Protein AF-A0A7S2GZE9-F1 (afdb_monomer_lite)

Radius of gyration: 19.14 Å; chains: 1; bounding box: 44×46×43 Å

Foldseek 3Di:
DPPVPDDDDDDDDDDVPDDDDDDPPDDDDDDDDPDPPDDDDDDDDDDDDQQDADADDPPDPPDPPPCCCPPFVGDGRHGPDGPVRHDPDDDDPPPPPDD

Sequence (99 aa):
MLDNGEATGVAIAVEPGDALAFDARIIHGSPGNTDTQKTHRRVALRFGGDDAVYFERPGETAIPTPDVAHLHGRTHGQSITCDMFPQVWPRDDVTVAAS

Secondary structure (DSSP, 8-state):
--TTS----------TT------TTS---------SS------------TT-B----TT--SS--TTHHHHS---TTSBS-BTTB--SSPPP-------

Organism: NCBI:txid3111310

pLDDT: mean 80.49, std 15.22, range [44.12, 96.62]

Structure (mmCIF, N/CA/C/O backbone):
data_AF-A0A7S2GZE9-F1
#
_entry.id   AF-A0A7S2GZE9-F1
#
loop_
_atom_site.group_PDB
_atom_site.id
_atom_site.type_symbol
_atom_site.label_atom_id
_atom_site.label_alt_id
_atom_site.label_comp_id
_atom_site.label_asym_id
_atom_site.label_entity_id
_atom_site.label_seq_id
_atom_site.pdbx_PDB_ins_code
_atom_site.Cartn_x
_atom_site.Cartn_y
_atom_site.Cartn_z
_atom_site.occupancy
_atom_site.B_iso_or_equiv
_atom_site.auth_seq_id
_atom_site.auth_comp_id
_atom_site.auth_asym_id
_atom_site.auth_atom_id
_atom_site.pdbx_PDB_model_num
ATOM 1 N N . MET A 1 1 ? 15.630 -9.074 10.252 1.00 54.50 1 MET A N 1
ATOM 2 C CA . MET A 1 1 ? 16.860 -8.281 10.039 1.00 54.50 1 MET A CA 1
ATOM 3 C C . MET A 1 1 ? 17.662 -9.052 9.007 1.00 54.50 1 MET A C 1
ATOM 5 O O . MET A 1 1 ? 17.626 -10.268 9.095 1.00 54.50 1 MET A O 1
ATOM 9 N N . LEU A 1 2 ? 18.249 -8.414 7.992 1.00 70.00 2 LEU A N 1
ATOM 10 C CA . LEU A 1 2 ? 19.072 -9.151 7.023 1.00 70.00 2 LEU A CA 1
ATOM 11 C C . LEU A 1 2 ? 20.300 -9.686 7.766 1.00 70.00 2 LEU A C 1
ATOM 13 O O . LEU A 1 2 ? 20.982 -8.893 8.415 1.00 70.00 2 LEU A O 1
ATOM 17 N N . ASP A 1 3 ? 20.559 -10.990 7.691 1.00 69.25 3 ASP A N 1
ATOM 18 C CA . ASP A 1 3 ? 21.561 -11.677 8.525 1.00 69.25 3 ASP A CA 1
ATOM 19 C C . ASP A 1 3 ? 22.996 -11.149 8.315 1.00 69.25 3 ASP A C 1
ATOM 21 O O . ASP A 1 3 ? 23.857 -11.308 9.177 1.00 69.25 3 ASP A O 1
ATOM 25 N N . ASN A 1 4 ? 23.240 -10.453 7.200 1.00 78.88 4 ASN A N 1
ATOM 26 C CA . ASN A 1 4 ? 24.503 -9.801 6.845 1.00 78.88 4 ASN A CA 1
ATOM 27 C C . ASN A 1 4 ? 24.331 -8.380 6.256 1.00 78.88 4 ASN A C 1
ATOM 29 O O . ASN A 1 4 ? 25.293 -7.804 5.758 1.00 78.88 4 ASN A O 1
ATOM 33 N N . GLY A 1 5 ? 23.120 -7.809 6.284 1.00 81.75 5 GLY A N 1
ATOM 34 C CA . GLY A 1 5 ? 22.831 -6.511 5.658 1.00 81.75 5 GLY A CA 1
ATOM 35 C C . GLY A 1 5 ? 22.762 -6.517 4.123 1.00 81.75 5 GLY A C 1
ATOM 36 O O . GLY A 1 5 ? 22.568 -5.456 3.533 1.00 81.75 5 GLY A O 1
ATOM 37 N N . GLU A 1 6 ? 22.883 -7.675 3.470 1.00 83.69 6 GLU A N 1
ATOM 38 C CA . GLU A 1 6 ? 22.807 -7.799 2.014 1.00 83.69 6 GLU A CA 1
ATOM 39 C C . GLU A 1 6 ? 21.411 -8.242 1.566 1.00 83.69 6 GLU A C 1
ATOM 41 O O . GLU A 1 6 ? 20.737 -9.036 2.223 1.00 83.69 6 GLU A O 1
ATOM 46 N N . ALA A 1 7 ? 20.967 -7.725 0.420 1.00 84.69 7 ALA A N 1
ATOM 47 C CA . ALA A 1 7 ? 19.721 -8.128 -0.216 1.00 84.69 7 ALA A CA 1
ATOM 48 C C . ALA A 1 7 ? 19.891 -8.174 -1.735 1.00 84.69 7 ALA A C 1
ATOM 50 O O . ALA A 1 7 ? 20.547 -7.318 -2.331 1.00 84.69 7 ALA A O 1
ATOM 51 N N . THR A 1 8 ? 19.250 -9.150 -2.375 1.00 88.06 8 THR A N 1
ATOM 52 C CA . THR A 1 8 ? 19.115 -9.189 -3.832 1.00 88.06 8 THR A CA 1
ATOM 53 C C . THR A 1 8 ? 17.805 -8.522 -4.229 1.00 88.06 8 THR A C 1
ATOM 55 O O . THR A 1 8 ? 16.728 -8.956 -3.824 1.00 88.06 8 THR A O 1
ATOM 58 N N . GLY A 1 9 ? 17.898 -7.458 -5.024 1.00 88.81 9 GLY A N 1
ATOM 59 C CA . GLY A 1 9 ? 16.736 -6.829 -5.644 1.00 88.81 9 GLY A CA 1
ATOM 60 C C . GLY A 1 9 ? 16.312 -7.560 -6.916 1.00 88.81 9 GLY A C 1
ATOM 61 O O . GLY A 1 9 ? 17.144 -8.119 -7.629 1.00 88.81 9 GLY A O 1
ATOM 62 N N . VAL A 1 10 ? 15.019 -7.509 -7.227 1.00 92.00 10 VAL A N 1
ATOM 63 C CA . VAL A 1 10 ? 14.461 -7.986 -8.498 1.00 92.00 10 VAL A CA 1
ATOM 64 C C . VAL A 1 10 ? 13.769 -6.816 -9.190 1.00 92.00 10 VAL A C 1
ATOM 66 O O . VAL A 1 10 ? 13.066 -6.040 -8.544 1.00 92.00 10 VAL A O 1
ATOM 69 N N . ALA A 1 11 ? 13.967 -6.690 -10.503 1.00 92.31 11 ALA A N 1
ATOM 70 C CA . ALA A 1 11 ? 13.244 -5.745 -11.344 1.00 92.31 11 ALA A CA 1
ATOM 71 C C . ALA A 1 11 ? 12.219 -6.505 -12.190 1.00 92.31 11 ALA A C 1
ATOM 73 O O . ALA A 1 11 ? 12.571 -7.456 -12.885 1.00 92.31 11 ALA A O 1
ATOM 74 N N . ILE A 1 12 ? 10.959 -6.080 -12.120 1.00 92.81 12 ILE A N 1
ATOM 75 C CA . ILE A 1 12 ? 9.845 -6.726 -12.817 1.00 92.81 12 ILE A CA 1
ATOM 76 C C . ILE A 1 12 ? 9.345 -5.765 -13.895 1.00 92.81 12 ILE A C 1
ATOM 78 O O . ILE A 1 12 ? 8.908 -4.655 -13.586 1.00 92.81 12 ILE A O 1
ATOM 82 N N . ALA A 1 13 ? 9.450 -6.181 -15.158 1.00 92.75 13 ALA A N 1
ATOM 83 C CA . ALA A 1 13 ? 8.826 -5.478 -16.273 1.00 92.75 13 ALA A CA 1
ATOM 84 C C . ALA A 1 13 ? 7.318 -5.760 -16.273 1.00 92.75 13 ALA A C 1
ATOM 86 O O . ALA A 1 13 ? 6.903 -6.877 -15.972 1.00 92.75 13 ALA A O 1
ATOM 87 N N . VAL A 1 14 ? 6.522 -4.739 -16.585 1.00 92.44 14 VAL A N 1
ATOM 88 C CA . VAL A 1 14 ? 5.056 -4.794 -16.575 1.00 92.44 14 VAL A CA 1
ATOM 89 C C . VAL A 1 14 ? 4.507 -4.099 -17.814 1.00 92.44 14 VAL A C 1
ATOM 91 O O . VAL A 1 14 ? 5.044 -3.069 -18.232 1.00 92.44 14 VAL A O 1
ATOM 94 N N . GLU A 1 15 ? 3.423 -4.634 -18.358 1.00 93.50 15 GLU A N 1
ATOM 95 C CA . GLU A 1 15 ? 2.659 -4.056 -19.462 1.00 93.50 15 GLU A CA 1
ATOM 96 C C . GLU A 1 15 ? 1.360 -3.399 -18.951 1.00 93.50 15 GLU A C 1
ATOM 98 O O . GLU A 1 15 ? 0.935 -3.634 -17.814 1.00 93.50 15 GLU A O 1
ATOM 103 N N . PRO A 1 16 ? 0.692 -2.544 -19.750 1.00 93.69 16 PRO A N 1
ATOM 104 C CA . PRO A 1 16 ? -0.604 -1.991 -19.374 1.00 93.69 16 PRO A CA 1
ATOM 105 C C . PRO A 1 16 ? -1.627 -3.093 -19.053 1.00 93.69 16 PRO A C 1
ATOM 107 O O . PRO A 1 16 ? -2.012 -3.865 -19.926 1.00 93.69 16 PRO A O 1
ATOM 110 N N . GLY A 1 17 ? -2.091 -3.124 -17.802 1.00 94.56 17 GLY A N 1
ATOM 111 C CA . GLY A 1 17 ? -3.020 -4.137 -17.287 1.00 94.56 17 GLY A CA 1
ATOM 112 C C . GLY A 1 17 ? -2.404 -5.046 -16.223 1.00 94.56 17 GLY A C 1
ATOM 113 O O . GLY A 1 17 ? -3.143 -5.577 -15.396 1.00 94.56 17 GLY A O 1
ATOM 114 N N . ASP A 1 18 ? -1.076 -5.155 -16.179 1.00 96.62 18 ASP A N 1
ATOM 115 C CA . ASP A 1 18 ? -0.380 -5.897 -15.130 1.00 96.62 18 ASP A CA 1
ATOM 116 C C . ASP A 1 18 ? -0.439 -5.156 -13.788 1.00 96.62 18 ASP A C 1
ATOM 118 O O . ASP A 1 18 ? -0.445 -3.921 -13.717 1.00 96.62 18 ASP A O 1
ATOM 122 N N . ALA A 1 19 ? -0.427 -5.925 -12.699 1.00 95.75 19 ALA A N 1
ATOM 123 C CA . ALA A 1 19 ? -0.406 -5.405 -11.340 1.00 95.75 19 ALA A CA 1
ATOM 124 C C . ALA A 1 19 ? 0.684 -6.083 -10.508 1.00 95.75 19 ALA A C 1
ATOM 126 O O . ALA A 1 19 ? 0.905 -7.290 -10.595 1.00 95.75 19 ALA A O 1
ATOM 127 N N . LEU A 1 20 ? 1.330 -5.294 -9.650 1.00 95.31 20 LEU A N 1
ATOM 128 C CA . LEU A 1 20 ? 2.230 -5.789 -8.615 1.00 95.31 20 LEU A CA 1
ATOM 129 C C . LEU A 1 20 ? 1.539 -5.632 -7.260 1.00 95.31 20 LEU A C 1
ATOM 131 O O . LEU A 1 20 ? 1.183 -4.519 -6.875 1.00 95.31 20 LEU A O 1
ATOM 135 N N . ALA A 1 21 ? 1.377 -6.739 -6.539 1.00 95.69 21 ALA A N 1
ATOM 136 C CA . ALA A 1 21 ? 0.902 -6.757 -5.161 1.00 95.69 21 ALA A CA 1
ATOM 137 C C . ALA A 1 21 ? 2.059 -7.158 -4.243 1.00 95.69 21 ALA A C 1
ATOM 139 O O . ALA A 1 21 ? 2.727 -8.163 -4.480 1.00 95.69 21 ALA A O 1
ATOM 140 N N . PHE A 1 22 ? 2.316 -6.358 -3.213 1.00 94.75 22 PHE A N 1
ATOM 141 C CA . PHE A 1 22 ? 3.430 -6.574 -2.298 1.00 94.75 22 PHE A CA 1
ATOM 142 C C . PHE A 1 22 ? 3.076 -6.111 -0.881 1.00 94.75 22 PHE A C 1
ATOM 144 O O . PHE A 1 22 ? 2.255 -5.215 -0.689 1.00 94.75 22 PHE A O 1
ATOM 151 N N . ASP A 1 23 ? 3.695 -6.743 0.117 1.00 95.06 23 ASP A N 1
ATOM 152 C CA . ASP A 1 23 ? 3.554 -6.389 1.531 1.00 95.06 23 ASP A CA 1
ATOM 153 C C . ASP A 1 23 ? 4.177 -5.011 1.816 1.00 95.06 23 ASP A C 1
ATOM 155 O O . ASP A 1 23 ? 5.251 -4.689 1.305 1.00 95.06 23 ASP A O 1
ATOM 159 N N . ALA A 1 24 ? 3.538 -4.206 2.670 1.00 91.56 24 ALA A N 1
ATOM 160 C CA . ALA A 1 24 ? 3.983 -2.848 2.996 1.00 91.56 24 ALA A CA 1
ATOM 161 C C . ALA A 1 24 ? 5.401 -2.774 3.605 1.00 91.56 24 ALA A C 1
ATOM 163 O O . ALA A 1 24 ? 6.012 -1.706 3.609 1.00 91.56 24 ALA A O 1
ATOM 164 N N . ARG A 1 25 ? 5.934 -3.893 4.112 1.00 92.00 25 ARG A N 1
ATOM 165 C CA . ARG A 1 25 ? 7.289 -4.008 4.673 1.00 92.00 25 ARG A CA 1
ATOM 166 C C . ARG A 1 25 ? 8.365 -4.264 3.614 1.00 92.00 25 ARG A C 1
ATOM 168 O O . ARG A 1 25 ? 9.549 -4.239 3.945 1.00 92.00 25 ARG A O 1
ATOM 175 N N . ILE A 1 26 ? 7.989 -4.536 2.364 1.00 92.94 26 ILE A N 1
ATOM 176 C CA . ILE A 1 26 ? 8.943 -4.775 1.278 1.00 92.94 26 ILE A CA 1
ATOM 177 C C . ILE A 1 26 ? 9.589 -3.451 0.865 1.00 92.94 26 ILE A C 1
ATOM 179 O O . ILE A 1 26 ? 8.912 -2.497 0.475 1.00 92.94 26 ILE A O 1
ATOM 183 N N . ILE A 1 27 ? 10.922 -3.414 0.902 1.00 92.38 27 ILE A N 1
ATOM 184 C CA . ILE A 1 27 ? 11.703 -2.317 0.329 1.00 92.38 27 ILE A CA 1
ATOM 185 C C . ILE A 1 27 ? 11.534 -2.372 -1.188 1.00 92.38 27 ILE A C 1
ATOM 187 O O . ILE A 1 27 ? 11.844 -3.379 -1.821 1.00 92.38 27 ILE A O 1
ATOM 191 N N . HIS A 1 28 ? 11.043 -1.285 -1.770 1.00 93.50 28 HIS A N 1
ATOM 192 C CA . HIS A 1 28 ? 10.786 -1.185 -3.200 1.00 93.50 28 HIS A CA 1
ATOM 193 C C . HIS A 1 28 ? 11.130 0.213 -3.712 1.00 93.50 28 HIS A C 1
ATOM 195 O O . HIS A 1 28 ? 11.228 1.179 -2.955 1.00 93.50 28 HIS A O 1
ATOM 201 N N . GLY A 1 29 ? 11.305 0.317 -5.024 1.00 91.56 29 GLY A N 1
ATOM 202 C CA . GLY A 1 29 ? 11.554 1.572 -5.716 1.00 91.56 29 GLY A CA 1
ATOM 203 C C . GLY A 1 29 ? 11.268 1.426 -7.203 1.00 91.56 29 GLY A C 1
ATOM 204 O O . GLY A 1 29 ? 11.004 0.329 -7.693 1.00 91.56 29 GLY A O 1
ATOM 205 N N . SER A 1 30 ? 11.322 2.536 -7.933 1.00 90.06 30 SER A N 1
ATOM 206 C CA . SER A 1 30 ? 11.237 2.506 -9.390 1.00 90.06 30 SER A CA 1
ATOM 207 C C . SER A 1 30 ? 12.328 3.363 -10.015 1.00 90.06 30 SER A C 1
ATOM 209 O O . SER A 1 30 ? 12.573 4.459 -9.507 1.00 90.06 30 SER A O 1
ATOM 211 N N . PRO A 1 31 ? 12.942 2.920 -11.125 1.00 87.19 31 PRO A N 1
ATOM 212 C CA . PRO A 1 31 ? 13.862 3.765 -11.870 1.00 87.19 31 PRO A CA 1
ATOM 213 C C . PRO A 1 31 ? 13.136 5.005 -12.409 1.00 87.19 31 PRO A C 1
ATOM 215 O O . PRO A 1 31 ? 11.923 4.979 -12.650 1.00 87.19 31 PRO A O 1
ATOM 218 N N . GLY A 1 32 ? 13.888 6.090 -12.603 1.00 89.19 32 GLY A N 1
ATOM 219 C CA . GLY A 1 32 ? 13.384 7.283 -13.279 1.00 89.19 32 GLY A CA 1
ATOM 220 C C . GLY A 1 32 ? 12.952 6.968 -14.713 1.00 89.19 32 GLY A C 1
ATOM 221 O O . GLY A 1 32 ? 13.486 6.059 -15.348 1.00 89.19 32 GLY A O 1
ATOM 222 N N . ASN A 1 33 ? 11.977 7.717 -15.227 1.00 90.31 33 ASN A N 1
ATOM 223 C CA . ASN A 1 33 ? 11.577 7.591 -16.623 1.00 90.31 33 ASN A CA 1
ATOM 224 C C . ASN A 1 33 ? 12.631 8.247 -17.526 1.00 90.31 33 ASN A C 1
ATOM 226 O O . ASN A 1 33 ? 12.830 9.459 -17.455 1.00 90.31 33 ASN A O 1
ATOM 230 N N . THR A 1 34 ? 13.304 7.450 -18.354 1.00 89.62 34 THR A N 1
ATOM 231 C CA . THR A 1 34 ? 14.325 7.920 -19.301 1.00 89.62 34 THR A CA 1
ATOM 232 C C . THR A 1 34 ? 13.753 8.271 -20.675 1.00 89.62 34 THR A C 1
ATOM 234 O O . THR A 1 34 ? 14.442 8.912 -21.468 1.00 89.62 34 THR A O 1
ATOM 237 N N . ASP A 1 35 ? 12.508 7.884 -20.967 1.00 89.44 35 ASP A N 1
ATOM 238 C CA . ASP A 1 35 ? 11.834 8.211 -22.223 1.00 89.44 35 ASP A CA 1
ATOM 239 C C . ASP A 1 35 ? 11.229 9.620 -22.134 1.00 89.44 35 ASP A C 1
ATOM 241 O O . ASP A 1 35 ? 10.344 9.895 -21.321 1.00 89.44 35 ASP A O 1
ATOM 245 N N . THR A 1 36 ? 11.716 10.532 -22.977 1.00 88.19 36 THR A N 1
ATOM 246 C CA . THR A 1 36 ? 11.253 11.928 -23.021 1.00 88.19 36 THR A CA 1
ATOM 247 C C . THR A 1 36 ? 9.947 12.108 -23.794 1.00 88.19 36 THR A C 1
ATOM 249 O O . THR A 1 36 ? 9.364 13.189 -23.750 1.00 88.19 36 THR A O 1
ATOM 252 N N . GLN A 1 37 ? 9.482 11.074 -24.500 1.00 92.50 37 GLN A N 1
ATOM 253 C CA . GLN A 1 37 ? 8.292 11.098 -25.352 1.00 92.50 37 GLN A CA 1
ATOM 254 C C . GLN A 1 37 ? 7.114 10.320 -24.753 1.00 92.50 37 GLN A C 1
ATOM 256 O O . GLN A 1 37 ? 5.971 10.533 -25.159 1.00 92.50 37 GLN A O 1
ATOM 261 N N . LYS A 1 38 ? 7.357 9.428 -23.785 1.00 85.69 38 LYS A N 1
ATOM 262 C CA . LYS A 1 38 ? 6.313 8.620 -23.137 1.00 85.69 38 LYS A CA 1
ATOM 263 C C . LYS A 1 38 ? 6.169 8.955 -21.663 1.00 85.69 38 LYS A C 1
ATOM 265 O O . LYS A 1 38 ? 7.145 9.073 -20.932 1.00 85.69 38 LYS A O 1
ATOM 270 N N . THR A 1 39 ? 4.927 9.036 -21.192 1.00 86.12 39 THR A N 1
ATOM 271 C CA . THR A 1 39 ? 4.631 9.181 -19.761 1.00 86.12 39 THR A CA 1
ATOM 272 C C . THR A 1 39 ? 4.371 7.826 -19.120 1.00 86.12 39 THR A C 1
ATOM 274 O O . THR A 1 39 ? 3.536 7.070 -19.616 1.00 86.12 39 THR A O 1
ATOM 277 N N . HIS A 1 40 ? 4.985 7.558 -17.969 1.00 85.06 40 HIS A N 1
ATOM 278 C CA . HIS A 1 40 ? 4.625 6.420 -17.123 1.00 85.06 40 HIS A CA 1
ATOM 279 C C . HIS A 1 40 ? 3.549 6.832 -16.118 1.00 85.06 40 HIS A C 1
ATOM 281 O O . HIS A 1 40 ? 3.791 7.658 -15.240 1.00 85.06 40 HIS A O 1
ATOM 287 N N . ARG A 1 41 ? 2.353 6.252 -16.249 1.00 89.38 41 ARG A N 1
ATOM 288 C CA . ARG A 1 41 ? 1.238 6.441 -15.313 1.00 89.38 41 ARG A CA 1
ATOM 289 C C . ARG A 1 41 ? 0.996 5.143 -14.562 1.00 89.38 41 ARG A C 1
ATOM 291 O O . ARG A 1 41 ? 1.033 4.072 -15.159 1.00 89.38 41 ARG A O 1
ATOM 298 N N . ARG A 1 42 ? 0.767 5.243 -13.257 1.00 90.88 42 ARG A N 1
ATOM 299 C CA . ARG A 1 42 ? 0.504 4.108 -12.369 1.00 90.88 42 ARG A CA 1
ATOM 300 C C . ARG A 1 42 ? -0.554 4.516 -11.354 1.00 90.88 42 ARG A C 1
ATOM 302 O O . ARG A 1 42 ? -0.610 5.682 -10.970 1.00 90.88 42 ARG A O 1
ATOM 309 N N . VAL A 1 43 ? -1.353 3.553 -10.911 1.00 93.06 43 VAL A N 1
ATOM 310 C CA . VAL A 1 43 ? -2.261 3.707 -9.771 1.00 93.06 43 VAL A CA 1
ATOM 311 C C . VAL A 1 43 ? -1.721 2.842 -8.643 1.00 93.06 43 VAL A C 1
ATOM 313 O O . VAL A 1 43 ? -1.391 1.680 -8.863 1.00 93.06 43 VAL A O 1
ATOM 316 N N . ALA A 1 44 ? -1.603 3.419 -7.450 1.00 92.56 44 ALA A N 1
ATOM 317 C CA . ALA A 1 44 ? -1.212 2.697 -6.249 1.00 92.56 44 ALA A CA 1
ATOM 318 C C . ALA A 1 44 ? -2.421 2.604 -5.318 1.00 92.56 44 ALA A C 1
ATOM 320 O O . ALA A 1 44 ? -2.965 3.627 -4.902 1.00 92.56 44 ALA A O 1
ATOM 321 N N . LEU A 1 45 ? -2.825 1.377 -5.001 1.00 93.19 45 LEU A N 1
ATOM 322 C CA . LEU A 1 45 ? -3.883 1.080 -4.042 1.00 93.19 45 LEU A CA 1
ATOM 323 C C . LEU A 1 45 ? -3.254 0.489 -2.781 1.00 93.19 45 LEU A C 1
ATOM 325 O O . LEU A 1 45 ? -2.245 -0.212 -2.854 1.00 93.19 4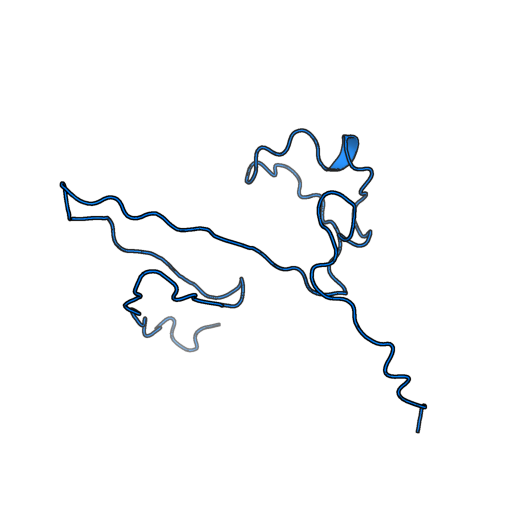5 LEU A O 1
ATOM 329 N N . ARG A 1 46 ? -3.843 0.784 -1.622 1.00 92.00 46 ARG A N 1
ATOM 330 C CA . ARG A 1 46 ? -3.445 0.213 -0.333 1.00 92.00 46 ARG A CA 1
ATOM 331 C C . ARG A 1 46 ? -4.654 -0.474 0.276 1.00 92.00 46 ARG A C 1
ATOM 333 O O . ARG A 1 46 ? -5.725 0.122 0.326 1.00 92.00 46 ARG A O 1
ATOM 340 N N . PHE A 1 47 ? -4.456 -1.698 0.740 1.00 92.50 47 PHE A N 1
ATOM 341 C CA . PHE A 1 47 ? -5.489 -2.505 1.376 1.00 92.50 47 PHE A CA 1
ATOM 342 C C . PHE A 1 47 ? -5.091 -2.749 2.830 1.00 92.50 47 PHE A C 1
ATOM 344 O O . PHE A 1 47 ? -3.946 -3.113 3.104 1.00 92.50 47 PHE A O 1
ATOM 351 N N . GLY A 1 48 ? -6.020 -2.499 3.750 1.00 91.00 48 GLY A N 1
ATOM 352 C CA . GLY A 1 48 ? -5.879 -2.866 5.157 1.00 91.00 48 GLY A CA 1
ATOM 353 C C . GLY A 1 48 ? -6.402 -4.279 5.399 1.00 91.00 48 GLY A C 1
ATOM 354 O O . GLY A 1 48 ? -7.289 -4.736 4.680 1.00 91.00 48 GLY A O 1
ATOM 355 N N . GLY A 1 49 ? -5.846 -4.960 6.401 1.00 90.81 49 GLY A N 1
ATOM 356 C CA . GLY A 1 49 ? -6.430 -6.198 6.917 1.00 90.81 49 GLY A CA 1
ATOM 357 C C . GLY A 1 49 ? -7.751 -5.938 7.644 1.00 90.81 49 GLY A C 1
ATOM 358 O O . GLY A 1 49 ? -8.053 -4.803 8.010 1.00 90.81 49 GLY A O 1
ATOM 359 N N . ASP A 1 50 ? -8.522 -6.997 7.885 1.00 89.75 50 ASP A N 1
ATOM 360 C CA . ASP A 1 50 ? -9.827 -6.897 8.558 1.00 89.75 50 ASP A CA 1
ATOM 361 C C . ASP A 1 50 ? -9.715 -6.411 10.014 1.00 89.75 50 ASP A C 1
ATOM 363 O O . ASP A 1 50 ? -10.652 -5.833 10.561 1.00 89.75 50 ASP A O 1
ATOM 367 N N . ASP A 1 51 ? -8.554 -6.618 10.634 1.00 91.19 51 ASP A N 1
ATOM 368 C CA . ASP A 1 51 ? -8.195 -6.181 11.983 1.00 91.19 51 ASP A CA 1
ATOM 369 C C . ASP A 1 51 ? -7.444 -4.837 12.009 1.00 91.19 51 ASP A C 1
ATOM 371 O O . ASP A 1 51 ? -6.982 -4.400 13.065 1.00 91.19 51 ASP A O 1
ATOM 375 N N . ALA A 1 52 ? -7.321 -4.151 10.866 1.00 91.50 52 ALA A N 1
ATOM 376 C CA . ALA A 1 52 ? -6.645 -2.864 10.801 1.00 91.50 52 ALA A CA 1
ATOM 377 C C . ALA A 1 52 ? -7.415 -1.788 11.582 1.00 91.50 52 ALA A C 1
ATOM 379 O O . ALA A 1 52 ? -8.619 -1.575 11.397 1.00 91.50 52 ALA A O 1
ATOM 380 N N . VAL A 1 53 ? -6.681 -1.054 12.417 1.00 90.00 53 VAL A N 1
ATOM 381 C CA . VAL A 1 53 ? -7.206 0.052 13.220 1.00 90.00 53 VAL A CA 1
ATOM 382 C C . VAL A 1 53 ? -6.622 1.387 12.779 1.00 90.00 53 VAL A C 1
ATOM 384 O O . VAL A 1 53 ? -5.489 1.469 12.301 1.00 90.00 53 VAL A O 1
ATOM 387 N N . TYR A 1 54 ? -7.398 2.451 12.956 1.00 86.56 54 TYR A N 1
ATOM 388 C CA . TYR A 1 54 ? -6.941 3.817 12.796 1.00 86.56 54 TYR A CA 1
ATOM 389 C C . TYR A 1 54 ? -5.869 4.129 13.842 1.00 86.56 54 TYR A C 1
ATOM 391 O O . TYR A 1 54 ? -6.079 3.961 15.046 1.00 86.56 54 TYR A O 1
ATOM 399 N N . PHE A 1 55 ? -4.717 4.598 13.374 1.00 83.88 55 PHE A N 1
ATOM 400 C CA . PHE A 1 55 ? -3.607 5.009 14.217 1.00 83.88 55 PHE A CA 1
ATOM 401 C C . PHE A 1 55 ? -3.311 6.482 13.962 1.00 83.88 55 PHE A C 1
ATOM 403 O O . PHE A 1 55 ? -2.796 6.853 12.912 1.00 83.88 55 PHE A O 1
ATOM 410 N N . GLU A 1 56 ? -3.643 7.322 14.936 1.00 78.25 56 GLU A N 1
ATOM 411 C CA . GLU A 1 56 ? -3.279 8.734 14.911 1.00 78.25 56 GLU A CA 1
ATOM 412 C C . GLU A 1 56 ? -1.795 8.884 15.268 1.00 78.25 56 GLU A C 1
ATOM 414 O O . GLU A 1 56 ? -1.400 8.682 16.421 1.00 78.25 56 GLU A O 1
ATOM 419 N N . ARG A 1 57 ? -0.957 9.202 14.274 1.00 74.69 57 ARG A N 1
ATOM 420 C CA . ARG A 1 57 ? 0.474 9.432 14.484 1.00 74.69 57 ARG A CA 1
ATOM 421 C C . ARG A 1 57 ? 0.756 10.930 14.666 1.00 74.69 57 ARG A C 1
ATOM 423 O O . ARG A 1 57 ? 0.468 11.721 13.765 1.00 74.69 57 ARG A O 1
ATOM 430 N N . PRO A 1 58 ? 1.400 11.342 15.773 1.00 72.56 58 PRO A N 1
ATOM 431 C CA . PRO A 1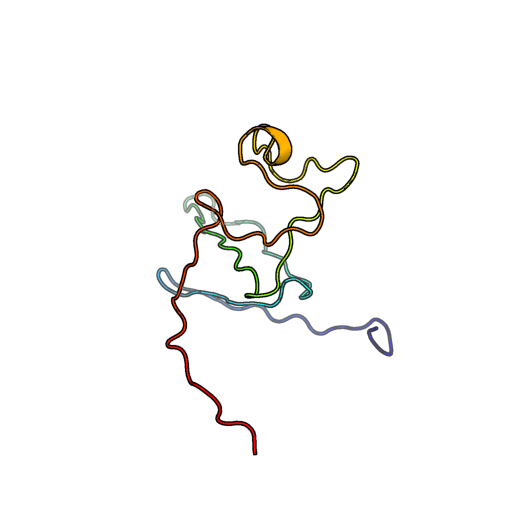 58 ? 1.819 12.728 15.951 1.00 72.56 58 PRO A CA 1
ATOM 432 C C . PRO A 1 58 ? 2.736 13.195 14.809 1.00 72.56 58 PRO A C 1
ATOM 434 O O . PRO A 1 58 ? 3.744 12.549 14.516 1.00 72.56 58 PRO A O 1
ATOM 437 N N . GLY A 1 59 ? 2.398 14.322 14.175 1.00 69.44 59 GLY A N 1
ATOM 438 C CA . GLY A 1 59 ? 3.190 14.913 13.087 1.00 69.44 59 GLY A CA 1
ATOM 439 C C . GLY A 1 59 ? 3.011 14.252 11.714 1.00 69.44 59 GLY A C 1
ATOM 440 O O . GLY A 1 59 ? 3.834 14.468 10.822 1.00 69.44 59 GLY A O 1
ATOM 441 N N . GLU A 1 60 ? 1.969 13.440 11.529 1.00 66.25 60 GLU A N 1
ATOM 442 C CA . GLU A 1 60 ? 1.653 12.845 10.231 1.00 66.25 60 GLU A CA 1
ATOM 443 C C . GLU A 1 60 ? 1.319 13.920 9.185 1.00 66.25 60 GLU A C 1
ATOM 445 O O . GLU A 1 60 ? 0.425 14.742 9.354 1.00 66.25 60 GLU A O 1
ATOM 450 N N . THR A 1 61 ? 2.066 13.901 8.082 1.00 57.31 61 THR A N 1
ATOM 451 C CA . THR A 1 61 ? 1.918 14.804 6.924 1.00 57.31 61 THR A CA 1
ATOM 452 C C . THR A 1 61 ? 1.780 14.030 5.609 1.00 57.31 61 THR A C 1
ATOM 454 O O . THR A 1 61 ? 1.718 14.624 4.534 1.00 57.31 61 THR A O 1
ATOM 457 N N . ALA A 1 62 ? 1.772 12.693 5.674 1.00 54.22 62 ALA A N 1
ATOM 458 C CA . ALA A 1 62 ? 2.082 11.829 4.536 1.00 54.22 62 ALA A CA 1
ATOM 459 C C . ALA A 1 62 ? 0.959 11.724 3.493 1.00 54.22 62 ALA A C 1
ATOM 461 O O . ALA A 1 62 ? 1.225 11.359 2.347 1.00 54.22 62 ALA A O 1
ATOM 462 N N . ILE A 1 63 ? -0.277 12.073 3.853 1.00 55.09 63 ILE A N 1
ATOM 463 C CA . ILE A 1 63 ? -1.374 12.251 2.904 1.00 55.09 63 ILE A CA 1
ATOM 464 C C . ILE A 1 63 ? -2.094 13.543 3.301 1.00 55.09 63 ILE A C 1
ATOM 466 O O . ILE A 1 63 ? -2.519 13.647 4.451 1.00 55.09 63 ILE A O 1
ATOM 470 N N . PRO A 1 64 ? -2.251 14.533 2.400 1.00 49.25 64 PRO A N 1
ATOM 471 C CA . PRO A 1 64 ? -3.097 15.693 2.641 1.00 49.25 64 PRO A CA 1
ATOM 472 C C . PRO A 1 64 ? -4.560 15.248 2.554 1.00 49.25 64 PRO A C 1
ATOM 474 O O . PRO A 1 64 ? -5.288 15.591 1.631 1.00 49.25 64 PRO A O 1
ATOM 477 N N . THR A 1 65 ? -4.984 14.406 3.483 1.00 51.34 65 THR A N 1
ATOM 478 C CA . THR A 1 65 ? -6.387 14.236 3.817 1.00 51.34 65 THR A CA 1
ATOM 479 C C . THR A 1 65 ? -6.697 15.350 4.805 1.00 51.34 65 THR A C 1
ATOM 481 O O . THR A 1 65 ? -6.138 15.318 5.904 1.00 51.34 65 THR A O 1
ATOM 484 N N . PRO A 1 66 ? -7.513 16.354 4.443 1.00 51.69 66 PRO A N 1
ATOM 485 C CA . PRO A 1 66 ? -8.062 17.271 5.432 1.00 51.69 66 PRO A CA 1
ATOM 486 C C . PRO A 1 66 ? -8.637 16.428 6.577 1.00 51.69 66 PRO A C 1
ATOM 488 O O . PRO A 1 66 ? -9.414 15.513 6.318 1.00 51.69 66 PRO A O 1
ATOM 491 N N . ASP A 1 67 ? -8.142 16.659 7.793 1.00 55.69 67 ASP A N 1
ATOM 492 C CA . ASP A 1 67 ? -8.528 16.045 9.068 1.00 55.69 67 ASP A CA 1
ATOM 493 C C . ASP A 1 67 ? -9.332 14.733 9.009 1.00 55.69 67 ASP A C 1
ATOM 495 O O . ASP A 1 67 ? -10.529 14.716 9.288 1.00 55.69 67 ASP A O 1
ATOM 499 N N . VAL A 1 68 ? -8.691 13.590 8.750 1.00 55.72 68 VAL A N 1
ATOM 500 C CA . VAL A 1 68 ? -9.381 12.280 8.825 1.00 55.72 68 VAL A CA 1
ATOM 501 C C . VAL A 1 68 ? -9.969 12.019 10.216 1.00 55.72 68 VAL A C 1
ATOM 503 O O . VAL A 1 68 ? -11.046 11.433 10.331 1.00 55.72 68 VAL A O 1
ATOM 506 N N . ALA A 1 69 ? -9.285 12.494 11.263 1.00 54.03 69 ALA A N 1
ATOM 507 C CA . ALA A 1 69 ? -9.733 12.381 12.647 1.00 54.03 69 ALA A CA 1
ATOM 508 C C . ALA A 1 69 ? -11.004 13.210 12.916 1.00 54.03 69 ALA A C 1
ATOM 510 O O . ALA A 1 69 ? -11.943 12.705 13.532 1.00 54.03 69 ALA A O 1
ATOM 511 N N . HIS A 1 70 ? -11.083 14.453 12.416 1.00 51.31 70 HIS A N 1
ATOM 512 C CA . HIS A 1 70 ? -12.228 15.340 12.673 1.00 51.31 70 HIS A CA 1
ATOM 513 C C . HIS A 1 70 ? -13.370 15.211 11.649 1.00 51.31 70 HIS A C 1
ATOM 515 O O . HIS A 1 70 ? -14.523 15.423 12.020 1.00 51.31 70 HIS A O 1
ATOM 521 N N . LEU A 1 71 ? -13.097 14.840 10.390 1.00 52.38 71 LEU A N 1
ATOM 522 C CA . LEU A 1 71 ? -14.096 14.795 9.307 1.00 52.38 71 LEU A CA 1
ATOM 523 C C . LEU A 1 71 ? -14.750 13.421 9.109 1.00 52.38 71 LEU A C 1
ATOM 525 O O . LEU A 1 71 ? -15.841 13.355 8.544 1.00 52.38 71 LEU A O 1
ATOM 529 N N . HIS A 1 72 ? -14.138 12.331 9.587 1.00 58.56 72 HIS A N 1
ATOM 530 C CA . HIS A 1 72 ? -14.659 10.969 9.373 1.00 58.56 72 HIS A CA 1
ATOM 531 C C . HIS A 1 72 ? -14.825 10.146 10.657 1.00 58.56 72 HIS A C 1
ATOM 533 O O . HIS A 1 72 ? -15.093 8.943 10.597 1.00 58.56 72 HIS A O 1
ATOM 539 N N . GLY A 1 73 ? -14.708 10.802 11.818 1.00 63.47 73 GLY A N 1
ATOM 540 C CA . GLY A 1 73 ? -15.121 10.261 13.113 1.00 63.47 73 GLY A CA 1
ATOM 541 C C . GLY A 1 73 ? -14.328 9.042 13.580 1.00 63.47 73 GLY A C 1
ATOM 542 O O . GLY A 1 73 ? -14.893 8.195 14.270 1.00 63.47 73 GLY A O 1
ATOM 543 N N . ARG A 1 74 ? -13.054 8.917 13.187 1.00 74.75 74 ARG A N 1
ATOM 544 C CA . ARG A 1 74 ? -12.188 7.821 13.638 1.00 74.75 74 ARG A CA 1
ATOM 545 C C . ARG A 1 74 ? -11.293 8.292 14.768 1.00 74.75 74 ARG A C 1
ATOM 547 O O . ARG A 1 74 ? -10.575 9.277 14.631 1.00 74.75 74 ARG A O 1
ATOM 554 N N . THR A 1 75 ? -11.325 7.560 15.872 1.00 79.62 75 THR A N 1
ATOM 555 C CA . THR A 1 75 ? -10.392 7.731 16.984 1.00 79.62 75 THR A CA 1
ATOM 556 C C . THR A 1 75 ? -9.35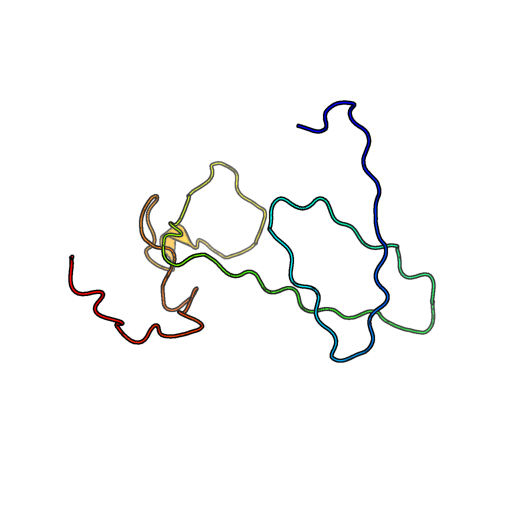5 6.618 16.976 1.00 79.62 75 THR A C 1
ATOM 558 O O . THR A 1 75 ? -9.570 5.535 16.425 1.00 79.62 75 THR A O 1
ATOM 561 N N . HIS A 1 76 ? -8.196 6.900 17.566 1.00 85.19 76 HIS A N 1
ATOM 562 C CA . HIS A 1 76 ? -7.114 5.935 17.696 1.00 85.19 76 HIS A CA 1
ATOM 563 C C . HIS A 1 76 ? -7.615 4.588 18.251 1.00 85.19 76 HIS A C 1
ATOM 565 O O . HIS A 1 76 ? -8.304 4.544 19.270 1.00 85.19 76 HIS A O 1
ATOM 571 N N . GLY A 1 77 ? -7.251 3.488 17.590 1.00 88.38 77 GLY A N 1
ATOM 572 C CA . GLY A 1 77 ? -7.608 2.123 17.985 1.00 88.38 77 GLY A CA 1
ATOM 573 C C . GLY A 1 77 ? -8.967 1.627 17.478 1.00 88.38 77 GLY A C 1
ATOM 574 O O . GLY A 1 77 ? -9.252 0.439 17.608 1.00 88.38 77 GLY A O 1
ATOM 575 N N . GLN A 1 78 ? -9.802 2.475 16.872 1.00 89.88 78 GLN A N 1
ATOM 576 C CA . GLN A 1 78 ? -11.013 2.007 16.191 1.00 89.88 78 GLN A CA 1
ATOM 577 C C . GLN A 1 78 ? -10.665 1.313 14.878 1.00 89.88 78 GLN A C 1
ATOM 579 O O . GLN A 1 78 ? -9.670 1.661 14.254 1.00 89.88 78 GLN A O 1
ATOM 584 N N . SER A 1 79 ? -11.511 0.389 14.413 1.00 89.06 79 SER A N 1
ATOM 585 C CA . SER A 1 79 ? -11.404 -0.172 13.057 1.00 89.06 79 SER A CA 1
ATOM 586 C C . SER A 1 79 ? -11.214 0.941 12.020 1.00 89.06 79 SER A C 1
ATOM 588 O O . SER A 1 79 ? -11.780 2.026 12.168 1.00 89.06 79 SER A O 1
ATOM 590 N N . ILE A 1 80 ? -10.436 0.699 10.967 1.00 87.12 80 ILE A N 1
ATOM 591 C CA . ILE A 1 80 ? -10.285 1.674 9.880 1.00 87.12 80 ILE A CA 1
ATOM 592 C C . ILE A 1 80 ? -11.518 1.719 8.959 1.00 87.12 80 ILE A C 1
ATOM 594 O O . ILE A 1 80 ? -11.773 2.751 8.346 1.00 87.12 80 ILE A O 1
ATOM 598 N N . THR A 1 81 ? -12.322 0.649 8.911 1.00 88.50 81 THR A N 1
ATOM 599 C CA . THR A 1 81 ? -13.434 0.483 7.961 1.00 88.50 81 THR A CA 1
ATOM 600 C C . THR A 1 81 ? -14.544 1.512 8.169 1.00 88.50 81 THR A C 1
ATOM 602 O O . THR A 1 81 ? -15.202 1.525 9.216 1.00 88.50 81 THR A O 1
ATOM 605 N N . CYS A 1 82 ? -14.777 2.362 7.168 1.00 84.75 82 CYS A N 1
ATOM 606 C CA . CYS A 1 82 ? -15.777 3.436 7.164 1.00 84.75 82 CYS A CA 1
ATOM 607 C C . CYS A 1 82 ? -16.149 3.844 5.731 1.00 84.75 82 CYS A C 1
ATOM 609 O O . CYS A 1 82 ? -15.563 3.333 4.786 1.00 84.75 82 CYS A O 1
ATOM 611 N N . ASP A 1 83 ? -17.050 4.811 5.550 1.00 85.44 83 ASP A N 1
ATOM 612 C CA . ASP A 1 83 ? -17.429 5.299 4.212 1.00 85.44 83 ASP A CA 1
ATOM 613 C C . ASP A 1 83 ? -16.231 5.802 3.380 1.00 85.44 83 ASP A C 1
ATOM 615 O O . ASP A 1 83 ? -16.227 5.675 2.158 1.00 85.44 83 ASP A O 1
ATOM 619 N N . MET A 1 84 ? -15.185 6.329 4.031 1.00 82.44 84 MET A N 1
ATOM 620 C CA . MET A 1 84 ? -13.939 6.750 3.367 1.00 82.44 84 MET A CA 1
ATOM 621 C C . MET A 1 84 ? -12.947 5.613 3.117 1.00 82.44 84 MET A C 1
ATOM 623 O O . MET A 1 84 ? -12.152 5.690 2.182 1.00 82.44 84 MET A O 1
ATOM 627 N N . PHE A 1 85 ? -12.978 4.573 3.948 1.00 87.25 85 PHE A N 1
ATOM 628 C CA . PHE A 1 85 ? -12.155 3.371 3.823 1.00 87.25 85 PHE A CA 1
ATOM 629 C C . PHE A 1 85 ? -13.089 2.162 3.727 1.00 87.25 85 PHE A C 1
ATOM 631 O O . PHE A 1 85 ? -13.238 1.414 4.700 1.00 87.25 85 PHE A O 1
ATOM 638 N N . PRO A 1 86 ? -13.800 2.017 2.596 1.00 89.19 86 PRO A N 1
ATOM 639 C CA . PRO A 1 86 ? -14.862 1.036 2.483 1.00 89.19 86 PRO A CA 1
ATOM 640 C C . PRO A 1 86 ? -14.302 -0.383 2.476 1.00 89.19 86 PRO A C 1
ATOM 642 O O . PRO A 1 86 ? -13.181 -0.640 2.028 1.00 89.19 86 PRO A O 1
ATOM 645 N N . GLN A 1 87 ? -15.129 -1.325 2.921 1.00 91.62 87 GLN A N 1
ATOM 646 C CA . GLN A 1 87 ? -14.851 -2.740 2.736 1.00 91.62 87 GLN A CA 1
ATOM 647 C C . GLN A 1 87 ? -14.828 -3.064 1.239 1.00 91.62 87 GLN A C 1
ATOM 649 O O . GLN A 1 87 ? -15.797 -2.826 0.522 1.00 91.62 87 GLN A O 1
ATOM 654 N N . VAL A 1 88 ? -13.710 -3.620 0.775 1.00 92.44 88 VAL A N 1
ATOM 655 C CA . VAL 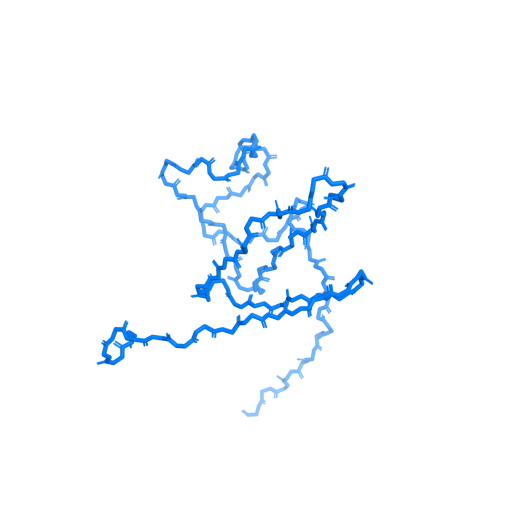A 1 88 ? -13.505 -3.942 -0.6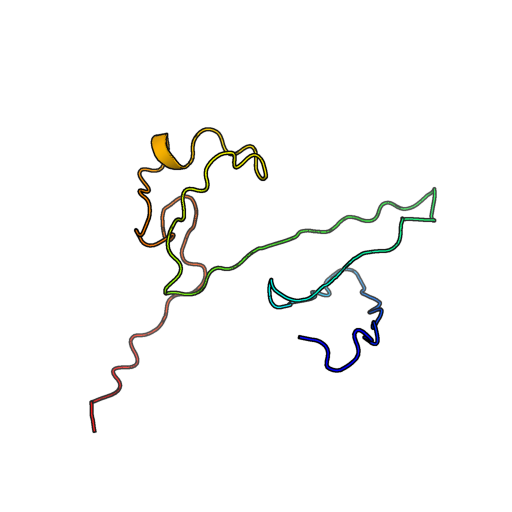46 1.00 92.44 88 VAL A CA 1
ATOM 656 C C . VAL A 1 88 ? -14.049 -5.315 -1.033 1.00 92.44 88 VAL A C 1
ATOM 658 O O . VAL A 1 88 ? -14.380 -5.534 -2.195 1.00 92.44 88 VAL A O 1
ATOM 661 N N . TRP A 1 89 ? -14.139 -6.240 -0.074 1.00 90.19 89 TRP A N 1
ATOM 662 C CA . TRP A 1 89 ? -14.637 -7.594 -0.294 1.00 90.19 89 TRP A CA 1
ATOM 663 C C . TRP A 1 89 ? -15.395 -8.100 0.944 1.00 90.19 89 TRP A C 1
ATOM 665 O O . TRP A 1 89 ? -14.814 -8.119 2.035 1.00 90.19 89 TRP A O 1
ATOM 675 N N . PRO A 1 90 ? -16.680 -8.482 0.819 1.00 86.50 90 PRO A N 1
ATOM 676 C CA . PRO A 1 90 ? -17.416 -9.102 1.911 1.00 86.50 90 PRO A CA 1
ATOM 677 C C . PRO A 1 90 ? -16.862 -10.501 2.189 1.00 86.50 90 PRO A C 1
ATOM 679 O O . PRO A 1 90 ? -16.563 -11.257 1.265 1.00 86.50 90 PRO A O 1
ATOM 682 N N . ARG A 1 91 ? -16.728 -10.863 3.468 1.00 76.94 91 ARG A N 1
ATOM 683 C CA . ARG A 1 91 ? -16.566 -12.270 3.835 1.00 76.94 91 ARG A CA 1
ATOM 684 C C . ARG A 1 91 ? -17.954 -12.873 3.962 1.00 76.94 91 ARG A C 1
ATOM 686 O O . ARG A 1 91 ? -18.778 -12.343 4.701 1.00 76.94 91 ARG A O 1
ATOM 693 N N . ASP A 1 92 ? -18.190 -13.978 3.268 1.00 78.56 92 ASP A N 1
ATOM 694 C CA . ASP A 1 92 ? -19.268 -14.871 3.668 1.00 78.56 92 ASP A CA 1
ATOM 695 C C . ASP A 1 92 ? -18.899 -15.413 5.053 1.00 78.56 92 ASP A C 1
ATOM 697 O O . ASP A 1 92 ? -17.760 -15.847 5.261 1.00 78.56 92 ASP A O 1
ATOM 701 N N . ASP A 1 93 ? -19.826 -15.354 6.009 1.00 63.41 93 ASP A N 1
ATOM 702 C CA . ASP A 1 93 ? -19.631 -15.924 7.340 1.00 63.41 93 ASP A CA 1
ATOM 703 C C . ASP A 1 93 ? -19.481 -17.446 7.217 1.00 63.41 93 ASP A C 1
ATOM 705 O O . ASP A 1 93 ? -20.437 -18.211 7.356 1.00 63.41 93 ASP A O 1
ATOM 709 N N . VAL A 1 94 ? -18.260 -17.919 6.960 1.00 58.84 94 VAL A N 1
ATOM 710 C CA 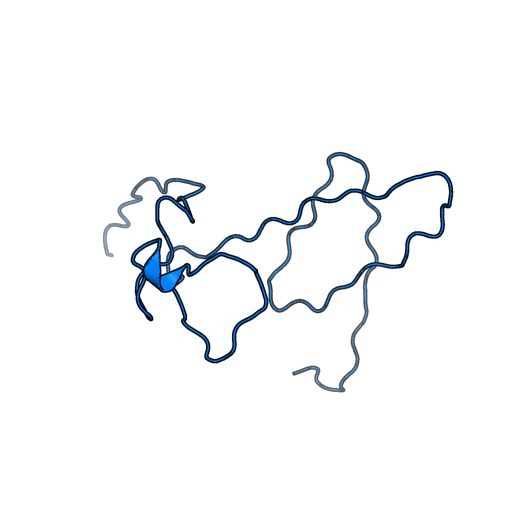. VAL A 1 94 ? -17.910 -19.318 7.173 1.00 58.84 94 VAL A CA 1
ATOM 711 C C . VAL A 1 94 ? -17.894 -19.500 8.680 1.00 58.84 94 VAL A C 1
ATOM 713 O O . VAL A 1 94 ? -16.900 -19.231 9.354 1.00 58.84 94 VAL A O 1
ATOM 716 N N . THR A 1 95 ? -19.037 -19.915 9.219 1.00 51.53 95 THR A N 1
ATOM 717 C CA . THR A 1 95 ? -19.161 -20.360 10.600 1.00 51.53 95 THR A CA 1
ATOM 718 C C . THR A 1 95 ? -18.251 -21.575 10.741 1.00 51.53 95 THR A C 1
ATOM 720 O O . THR A 1 95 ? -18.629 -22.700 10.418 1.00 51.53 95 THR A O 1
ATOM 723 N N . VAL A 1 96 ? -17.007 -21.363 11.170 1.00 53.31 96 VAL A N 1
ATOM 724 C CA . VAL A 1 96 ? -16.171 -22.461 11.641 1.00 53.31 96 VAL A CA 1
ATOM 725 C C . VAL A 1 96 ? -16.812 -22.893 12.950 1.00 53.31 96 VAL A C 1
ATOM 727 O O . VAL A 1 96 ? -16.623 -22.258 13.987 1.00 53.31 96 VAL A O 1
ATOM 730 N N . ALA A 1 97 ? -17.662 -23.918 12.877 1.00 44.12 97 ALA A N 1
ATOM 731 C CA . ALA A 1 97 ? -18.157 -24.600 14.058 1.00 44.12 97 ALA A CA 1
ATOM 732 C C . ALA A 1 97 ? -16.935 -24.991 14.894 1.00 44.12 97 ALA A C 1
ATOM 734 O O . ALA A 1 97 ? -16.043 -25.683 14.402 1.00 44.12 97 ALA A O 1
ATOM 735 N N . ALA A 1 98 ? -16.867 -24.471 16.119 1.00 48.53 98 ALA A N 1
ATOM 736 C CA . ALA A 1 98 ? -15.807 -24.803 17.053 1.00 48.53 98 ALA A CA 1
ATOM 737 C C . ALA A 1 98 ? -15.762 -26.329 17.235 1.00 48.53 98 ALA A C 1
ATOM 739 O O . ALA A 1 98 ? -16.772 -26.938 17.593 1.00 48.53 98 ALA A O 1
ATOM 740 N N . SER A 1 99 ? -14.606 -26.923 16.934 1.00 47.19 99 SER A N 1
ATOM 741 C CA . SER A 1 99 ? -14.243 -28.297 17.291 1.00 47.19 99 SER A CA 1
ATOM 742 C C . SER A 1 99 ? -13.678 -28.353 18.700 1.00 47.19 99 SER A C 1
ATOM 744 O O . SER A 1 99 ? -12.836 -27.469 18.986 1.00 47.19 99 SER A O 1
#